Protein AF-A0A941NSN2-F1 (afdb_monomer_lite)

Secondary structure (DSSP, 8-state):
----TTEEEEE-SSEEEEEEEEEE-GGGHHHHHHHHTT--TTSEEEEEEEEEEEE-HHHHHHHHHHHTT-SSPPEEEES-HHHHHHHHHTTGGGTSEEES--GGG---GGG-EE-----HHHHHHHHHHHHHHHHHHHHHH-TT-HHHHHHHHHHH--

Structure (mmCIF, N/CA/C/O backbone):
data_AF-A0A941NSN2-F1
#
_entry.id   AF-A0A941NSN2-F1
#
loop_
_atom_site.group_PDB
_atom_site.id
_atom_site.type_symbol
_atom_site.label_atom_id
_atom_site.label_alt_id
_atom_site.label_comp_id
_atom_site.label_asym_id
_atom_site.label_entity_id
_atom_site.label_seq_id
_atom_site.pdbx_PDB_ins_code
_atom_site.Cartn_x
_atom_site.Cartn_y
_atom_site.Cartn_z
_atom_site.occupancy
_atom_site.B_iso_or_equiv
_atom_site.auth_seq_id
_atom_site.auth_comp_id
_atom_site.auth_asym_id
_atom_site.auth_atom_id
_atom_site.pdbx_PDB_model_num
ATOM 1 N N . MET A 1 1 ? 20.918 6.738 7.666 1.00 50.38 1 MET A N 1
ATOM 2 C CA . MET A 1 1 ? 20.048 7.009 6.500 1.00 50.38 1 MET A CA 1
ATOM 3 C C . MET A 1 1 ? 18.593 7.013 6.961 1.00 50.38 1 MET A C 1
ATOM 5 O O . MET A 1 1 ? 18.265 6.261 7.869 1.00 50.38 1 MET A O 1
ATOM 9 N N . GLN A 1 2 ? 17.756 7.915 6.445 1.00 51.50 2 GLN A N 1
ATOM 10 C CA . GLN A 1 2 ? 16.453 8.241 7.040 1.00 51.50 2 GLN A CA 1
ATOM 11 C C . GLN A 1 2 ? 15.398 7.192 6.663 1.00 51.50 2 GLN A C 1
ATOM 13 O O . GLN A 1 2 ? 15.202 6.904 5.484 1.00 51.50 2 GLN A O 1
ATOM 18 N N . ALA A 1 3 ? 14.732 6.609 7.660 1.00 64.44 3 ALA A N 1
ATOM 19 C CA . ALA A 1 3 ? 13.633 5.680 7.435 1.00 64.44 3 ALA A CA 1
ATOM 20 C C . ALA A 1 3 ? 12.561 6.319 6.529 1.00 64.44 3 ALA A C 1
ATOM 22 O O . ALA A 1 3 ? 12.314 7.524 6.625 1.00 64.44 3 ALA A O 1
ATOM 23 N N . CYS A 1 4 ? 11.921 5.533 5.653 1.00 80.50 4 CYS A N 1
ATOM 24 C CA . CYS A 1 4 ? 10.856 6.043 4.786 1.00 80.50 4 CYS A CA 1
ATOM 25 C C . CYS A 1 4 ? 9.656 6.472 5.647 1.00 80.50 4 CYS A C 1
ATOM 27 O O . CYS A 1 4 ? 8.825 5.651 6.032 1.00 80.50 4 CYS A O 1
ATOM 29 N N . GLN A 1 5 ? 9.580 7.765 5.976 1.00 85.56 5 GLN A N 1
ATOM 30 C CA . GLN A 1 5 ? 8.511 8.351 6.798 1.00 85.56 5 GLN A CA 1
ATOM 31 C C . GLN A 1 5 ? 7.145 8.283 6.102 1.00 85.56 5 GLN A C 1
ATOM 33 O O . GLN A 1 5 ? 6.100 8.410 6.738 1.00 85.56 5 GLN A O 1
ATOM 38 N N . GLN A 1 6 ? 7.159 8.055 4.788 1.00 92.88 6 GLN A N 1
ATOM 39 C CA . GLN A 1 6 ? 5.983 7.917 3.948 1.00 92.88 6 GLN A CA 1
ATOM 40 C C . GLN A 1 6 ? 5.235 6.595 4.150 1.00 92.88 6 GLN A C 1
ATOM 42 O O . GLN A 1 6 ? 4.098 6.501 3.698 1.00 92.88 6 GLN A O 1
ATOM 47 N N . VAL A 1 7 ? 5.847 5.589 4.789 1.00 95.38 7 VAL A N 1
ATOM 48 C CA . VAL A 1 7 ? 5.237 4.274 5.027 1.00 95.38 7 VAL A CA 1
ATOM 49 C C . VAL A 1 7 ? 5.157 4.017 6.522 1.00 95.38 7 VAL A C 1
ATOM 51 O O . VAL A 1 7 ? 6.164 3.778 7.191 1.00 95.38 7 VAL A O 1
ATOM 54 N N . ARG A 1 8 ? 3.935 4.033 7.047 1.00 96.75 8 ARG A N 1
ATOM 55 C CA . ARG A 1 8 ? 3.652 3.744 8.454 1.00 96.75 8 ARG A CA 1
ATOM 56 C C . ARG A 1 8 ? 2.451 2.824 8.558 1.00 96.75 8 ARG A C 1
ATOM 58 O O . ARG A 1 8 ? 1.623 2.782 7.651 1.00 96.75 8 ARG A O 1
ATOM 65 N N . TYR A 1 9 ? 2.340 2.080 9.649 1.00 97.44 9 TYR A N 1
ATOM 66 C CA . TYR A 1 9 ? 1.205 1.185 9.845 1.00 97.44 9 TYR A CA 1
ATOM 67 C C . TYR A 1 9 ? 0.663 1.236 11.267 1.00 97.44 9 TYR A C 1
ATOM 69 O O . TYR A 1 9 ? 1.406 1.391 12.232 1.00 97.44 9 TYR A O 1
ATOM 77 N N . TYR A 1 10 ? -0.643 1.062 11.390 1.00 97.75 10 TYR A N 1
ATOM 78 C CA . TYR A 1 10 ? -1.319 0.758 12.641 1.00 97.75 10 TYR A CA 1
ATOM 79 C C . TYR A 1 10 ? -1.881 -0.658 12.552 1.00 97.75 10 TYR A C 1
ATOM 81 O O . TYR A 1 10 ? -2.305 -1.106 11.485 1.00 97.75 10 TYR A O 1
ATOM 89 N N . LYS A 1 11 ? -1.872 -1.381 13.670 1.00 96.31 11 LYS A N 1
ATOM 90 C CA . LYS A 1 11 ? -2.442 -2.722 13.730 1.00 96.31 11 LYS A CA 1
ATOM 91 C C . LYS A 1 11 ? -2.979 -3.031 15.116 1.00 96.31 11 LYS A C 1
ATOM 93 O O . LYS A 1 11 ? -2.267 -2.855 16.104 1.00 96.31 11 LYS A O 1
ATOM 98 N N . ASP A 1 12 ? -4.155 -3.639 15.134 1.00 93.94 12 ASP A N 1
ATOM 99 C CA . ASP A 1 12 ? -4.695 -4.374 16.269 1.00 93.94 12 ASP A CA 1
ATOM 100 C C . ASP A 1 12 ? -5.171 -5.786 15.839 1.00 93.94 12 ASP A C 1
ATOM 102 O O . ASP A 1 12 ? -4.778 -6.325 14.793 1.00 93.94 12 ASP A O 1
ATOM 106 N N . ASN A 1 13 ? -5.981 -6.435 16.678 1.00 89.81 13 ASN A N 1
ATOM 107 C CA . ASN A 1 13 ? -6.486 -7.788 16.433 1.00 89.81 13 ASN A CA 1
ATOM 108 C C . ASN A 1 13 ? -7.483 -7.889 15.264 1.00 89.81 13 ASN A C 1
ATOM 110 O O . ASN A 1 13 ? -7.616 -8.967 14.682 1.00 89.81 13 ASN A O 1
ATOM 114 N N . ALA A 1 14 ? -8.178 -6.804 14.924 1.00 93.38 14 ALA A N 1
ATOM 115 C CA . ALA A 1 14 ? -9.249 -6.762 13.932 1.00 93.38 14 ALA A CA 1
ATOM 116 C C . ALA A 1 14 ? -8.896 -5.904 12.710 1.00 93.38 14 ALA A C 1
ATOM 118 O O . ALA A 1 14 ? -9.379 -6.187 11.619 1.00 93.38 14 ALA A O 1
ATOM 119 N N . LEU A 1 15 ? -8.002 -4.930 12.849 1.00 95.88 15 LEU A N 1
ATOM 120 C CA . LEU A 1 15 ? -7.731 -3.908 11.850 1.00 95.88 15 LEU A CA 1
ATOM 121 C C . LEU A 1 15 ? -6.233 -3.771 11.571 1.00 95.88 15 LEU A C 1
ATOM 123 O O . LEU A 1 15 ? -5.396 -3.773 12.474 1.00 95.88 15 LEU A O 1
ATOM 127 N N . PHE A 1 16 ? -5.903 -3.623 10.294 1.00 97.38 16 PHE A N 1
ATOM 128 C CA . PHE A 1 16 ? -4.593 -3.202 9.827 1.00 97.38 16 PHE A CA 1
ATOM 129 C C . PHE A 1 16 ? -4.759 -1.982 8.925 1.00 97.38 16 PHE A C 1
ATOM 131 O O . PHE A 1 16 ? -5.472 -2.046 7.924 1.00 97.38 16 PHE A O 1
ATOM 138 N N . ILE A 1 17 ? -4.078 -0.889 9.259 1.00 98.00 17 ILE A N 1
ATOM 139 C CA . ILE A 1 17 ? -4.068 0.336 8.462 1.00 98.00 17 ILE A CA 1
ATOM 140 C C . ILE A 1 17 ? -2.651 0.564 7.967 1.00 98.00 17 ILE A C 1
ATOM 142 O O . ILE A 1 17 ? -1.737 0.732 8.772 1.00 98.00 17 ILE A O 1
ATOM 146 N N . LEU A 1 18 ? -2.468 0.614 6.653 1.00 97.75 18 LEU A N 1
ATOM 147 C CA . LEU A 1 18 ? -1.234 1.075 6.038 1.00 97.75 18 LEU A CA 1
ATOM 148 C C . LEU A 1 18 ? -1.406 2.522 5.591 1.00 97.75 18 LEU A C 1
ATOM 150 O O . LEU A 1 18 ? -2.152 2.795 4.653 1.00 97.75 18 LEU A O 1
ATOM 154 N N . LYS A 1 19 ? -0.695 3.437 6.244 1.00 97.62 19 LYS A N 1
ATOM 155 C CA . LYS A 1 19 ? -0.689 4.858 5.912 1.00 97.62 19 LYS A CA 1
ATOM 156 C C . LYS A 1 19 ? 0.437 5.158 4.933 1.00 97.62 19 LYS A C 1
ATOM 158 O O . LYS A 1 19 ? 1.613 4.958 5.251 1.00 97.62 19 LYS A O 1
ATOM 163 N N . LEU A 1 20 ? 0.055 5.639 3.754 1.00 96.94 20 LEU A N 1
ATOM 164 C CA . LEU A 1 20 ? 0.945 6.097 2.696 1.00 96.94 20 LEU A CA 1
ATOM 165 C C . LEU A 1 20 ? 0.789 7.610 2.537 1.00 96.94 20 LEU A C 1
ATOM 167 O O . LEU A 1 20 ? -0.295 8.103 2.230 1.00 96.94 20 LEU A O 1
ATOM 171 N N . SER A 1 21 ? 1.867 8.361 2.752 1.00 95.69 21 SER A N 1
ATOM 172 C CA . SER A 1 21 ? 1.824 9.830 2.741 1.00 95.69 21 SER A CA 1
ATOM 173 C C . SER A 1 21 ? 2.898 10.446 1.853 1.00 95.69 21 SER A C 1
ATOM 175 O O . SER A 1 21 ? 4.032 9.982 1.826 1.00 95.69 21 SER A O 1
ATOM 177 N N . GLY A 1 22 ? 2.570 11.540 1.167 1.00 95.06 22 GLY A N 1
ATOM 178 C CA . GLY A 1 22 ? 3.465 12.204 0.224 1.00 95.06 22 GLY A CA 1
ATOM 179 C C . GLY A 1 22 ? 3.705 11.373 -1.038 1.00 95.06 22 GLY A C 1
ATOM 180 O O . GLY A 1 22 ? 2.830 10.637 -1.492 1.00 95.06 22 GLY A O 1
ATOM 181 N N . SER A 1 23 ? 4.889 11.517 -1.631 1.00 93.81 23 SER A N 1
ATOM 182 C CA . SER A 1 23 ? 5.283 10.755 -2.819 1.00 93.81 23 SER A CA 1
ATOM 183 C C . SER A 1 23 ? 5.997 9.470 -2.404 1.00 93.81 23 SER A C 1
ATOM 185 O O . SER A 1 23 ? 7.147 9.519 -1.965 1.00 93.81 23 SER A O 1
ATOM 187 N N . VAL A 1 24 ? 5.334 8.325 -2.560 1.00 94.06 24 VAL A N 1
ATOM 188 C CA . VAL A 1 24 ? 5.887 7.004 -2.238 1.00 94.06 24 VAL A CA 1
ATOM 189 C C . VAL A 1 24 ? 6.481 6.399 -3.503 1.00 94.06 24 VAL A C 1
ATOM 191 O O . VAL A 1 24 ? 5.785 6.154 -4.487 1.00 94.06 24 VAL A O 1
ATOM 194 N N . ARG A 1 25 ? 7.795 6.190 -3.485 1.00 92.75 25 ARG A N 1
ATOM 195 C CA . ARG A 1 25 ? 8.566 5.673 -4.620 1.00 92.75 25 ARG A CA 1
ATOM 196 C C . ARG A 1 25 ? 9.217 4.343 -4.265 1.00 92.75 25 ARG A C 1
ATOM 198 O O . ARG A 1 25 ? 9.219 3.945 -3.102 1.00 92.75 25 ARG A O 1
ATOM 205 N N . PHE A 1 26 ? 9.842 3.700 -5.242 1.00 88.56 26 PHE A N 1
ATOM 206 C CA . PHE A 1 26 ? 10.469 2.392 -5.116 1.00 88.56 26 PHE A CA 1
ATOM 207 C C . PHE A 1 26 ? 11.492 2.331 -3.971 1.00 88.56 26 PHE A C 1
ATOM 209 O O . PHE A 1 26 ? 11.651 1.281 -3.357 1.00 88.56 26 PHE A O 1
ATOM 216 N N . THR A 1 27 ? 12.121 3.450 -3.605 1.00 88.94 27 THR A N 1
ATOM 217 C CA . THR A 1 27 ? 13.015 3.565 -2.439 1.00 88.94 27 THR A CA 1
ATOM 218 C C . THR A 1 27 ? 12.347 3.176 -1.113 1.00 88.94 27 THR A C 1
ATOM 220 O O . THR A 1 27 ? 13.026 2.756 -0.181 1.00 88.94 27 THR A O 1
ATOM 223 N N . CYS A 1 28 ? 11.017 3.247 -1.032 1.00 91.25 28 CYS A N 1
ATOM 224 C CA . CYS A 1 28 ? 10.217 2.841 0.120 1.00 91.25 28 CYS A CA 1
ATOM 225 C C . CYS A 1 28 ? 9.719 1.387 0.058 1.00 91.25 28 CYS A C 1
ATOM 227 O O . CYS A 1 28 ? 9.077 0.924 1.000 1.00 91.25 28 CYS A O 1
ATOM 229 N N . THR A 1 29 ? 10.004 0.643 -1.016 1.00 91.25 29 THR A N 1
ATOM 230 C CA . THR A 1 29 ? 9.428 -0.697 -1.245 1.00 91.25 29 THR A CA 1
ATOM 231 C C . THR A 1 29 ? 9.801 -1.691 -0.155 1.00 91.25 29 THR A C 1
ATOM 233 O O . THR A 1 29 ? 8.959 -2.477 0.266 1.00 91.25 29 THR A O 1
ATOM 236 N N . HIS A 1 30 ? 11.037 -1.657 0.352 1.00 91.19 30 HIS A N 1
ATOM 237 C CA . HIS A 1 30 ? 11.424 -2.574 1.423 1.00 91.19 30 HIS A CA 1
ATOM 238 C C . HIS A 1 30 ? 10.646 -2.288 2.718 1.00 91.19 30 HIS A C 1
ATOM 240 O O . HIS A 1 30 ? 10.112 -3.211 3.330 1.00 91.19 30 HIS A O 1
ATOM 246 N N . TYR A 1 31 ? 10.492 -1.013 3.088 1.00 92.25 31 TYR A N 1
ATOM 247 C CA . TYR A 1 31 ? 9.676 -0.599 4.235 1.00 92.25 31 TYR A CA 1
ATOM 248 C C . TYR A 1 31 ? 8.212 -1.026 4.066 1.00 92.25 31 TYR A C 1
ATOM 250 O O . TYR A 1 31 ? 7.612 -1.559 4.998 1.00 92.25 31 TYR A O 1
ATOM 258 N N . LEU A 1 32 ? 7.661 -0.860 2.860 1.00 94.50 32 LEU A N 1
ATOM 259 C CA . LEU A 1 32 ? 6.323 -1.326 2.502 1.00 94.50 32 LEU A CA 1
ATOM 260 C C . LEU A 1 32 ? 6.177 -2.838 2.687 1.00 94.50 32 LEU A C 1
ATOM 262 O O . LEU A 1 32 ? 5.260 -3.285 3.364 1.00 94.50 32 LEU A O 1
ATOM 266 N N . GLU A 1 33 ? 7.082 -3.631 2.123 1.00 93.12 33 GLU A N 1
ATOM 267 C CA . GLU A 1 33 ? 7.031 -5.094 2.209 1.00 93.12 33 GLU A CA 1
ATOM 268 C C . GLU A 1 33 ? 7.154 -5.583 3.659 1.00 93.12 33 GLU A C 1
ATOM 270 O O . GLU A 1 33 ? 6.444 -6.500 4.068 1.00 93.12 33 GLU A O 1
ATOM 275 N N . LEU A 1 34 ? 7.999 -4.947 4.475 1.00 92.25 34 LEU A N 1
ATOM 276 C CA . LEU A 1 34 ? 8.114 -5.262 5.901 1.00 92.25 34 LEU A CA 1
ATOM 277 C C . LEU A 1 34 ? 6.855 -4.884 6.696 1.00 92.25 34 LEU A C 1
ATOM 279 O O . LEU A 1 34 ? 6.455 -5.644 7.581 1.00 92.25 34 LEU A O 1
ATOM 283 N N . ALA A 1 35 ? 6.204 -3.767 6.363 1.00 94.50 35 ALA A N 1
ATOM 284 C CA . ALA A 1 35 ? 4.920 -3.391 6.948 1.00 94.50 35 ALA A CA 1
ATOM 285 C C . ALA A 1 35 ? 3.805 -4.368 6.533 1.00 94.50 35 ALA A C 1
ATOM 287 O O . ALA A 1 35 ? 3.034 -4.821 7.375 1.00 94.50 35 ALA A O 1
ATOM 288 N N . LEU A 1 36 ? 3.755 -4.772 5.260 1.00 93.44 36 LEU A N 1
ATOM 289 C CA . LEU A 1 36 ? 2.766 -5.724 4.741 1.00 93.44 36 LEU A CA 1
ATOM 290 C C . LEU A 1 36 ? 2.914 -7.129 5.344 1.00 93.44 36 LEU A C 1
ATOM 292 O O . LEU A 1 36 ? 1.912 -7.813 5.545 1.00 93.44 36 LEU A O 1
ATOM 296 N N . LYS A 1 37 ? 4.128 -7.545 5.731 1.00 92.38 37 LYS A N 1
ATOM 297 C CA . LYS A 1 37 ? 4.346 -8.787 6.500 1.00 92.38 37 LYS A CA 1
ATOM 298 C C . LYS A 1 37 ? 3.677 -8.776 7.878 1.00 92.38 37 LYS A C 1
ATOM 300 O O . LYS A 1 37 ? 3.479 -9.842 8.455 1.00 92.38 37 LYS A O 1
ATOM 305 N N . GLN A 1 38 ? 3.312 -7.606 8.406 1.00 92.69 38 GLN A N 1
ATOM 306 C CA . GLN A 1 38 ? 2.602 -7.504 9.683 1.00 92.69 38 GLN A CA 1
ATOM 307 C C . GLN A 1 38 ? 1.109 -7.823 9.557 1.00 92.69 38 GLN A C 1
ATOM 309 O O . GLN A 1 38 ? 0.446 -8.010 10.578 1.00 92.69 38 GLN A O 1
ATOM 314 N N . VAL A 1 39 ? 0.554 -7.906 8.347 1.00 91.06 39 VAL A N 1
ATOM 315 C CA . VAL A 1 39 ? -0.874 -8.168 8.124 1.00 91.06 39 VAL A CA 1
ATOM 316 C C . VAL A 1 39 ? -1.250 -9.575 8.591 1.00 91.06 39 VAL A C 1
ATOM 318 O O . VAL A 1 39 ? -0.604 -10.559 8.234 1.00 91.06 39 VAL A O 1
ATOM 321 N N . ASN A 1 40 ? -2.331 -9.700 9.368 1.00 87.44 40 ASN A N 1
ATOM 322 C CA . ASN A 1 40 ? -2.938 -10.994 9.679 1.00 87.44 40 ASN A CA 1
ATOM 323 C C . ASN A 1 40 ? -4.117 -11.264 8.730 1.00 87.44 40 ASN A C 1
ATOM 325 O O . ASN A 1 40 ? -4.890 -10.365 8.418 1.00 87.44 40 ASN A O 1
ATOM 329 N N . LYS A 1 41 ? -4.319 -12.528 8.337 1.00 80.56 41 LYS A N 1
ATOM 330 C CA . LYS A 1 41 ? -5.427 -12.977 7.471 1.00 80.56 41 LYS A CA 1
ATOM 331 C C . LYS A 1 41 ? -6.822 -12.629 8.005 1.00 80.56 41 LYS A C 1
ATOM 333 O O . LYS A 1 41 ? -7.777 -12.640 7.234 1.00 80.56 41 LYS A O 1
ATOM 338 N N . LYS A 1 42 ? -6.954 -12.404 9.316 1.00 85.75 42 LYS A N 1
ATOM 339 C CA . LYS A 1 42 ? -8.220 -12.030 9.962 1.00 85.75 42 LYS A CA 1
ATOM 340 C C . LYS A 1 42 ? -8.475 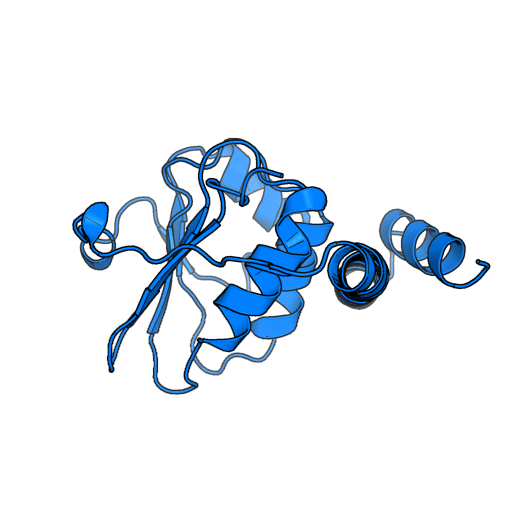-10.521 9.980 1.00 85.75 42 LYS A C 1
ATOM 342 O O . LYS A 1 42 ? -9.615 -10.138 10.226 1.00 85.75 42 LYS A O 1
ATOM 347 N N . ASN A 1 43 ? -7.450 -9.697 9.747 1.00 90.00 43 ASN A N 1
ATOM 348 C CA . ASN A 1 43 ? -7.599 -8.250 9.792 1.00 90.00 43 ASN A CA 1
ATOM 349 C C . ASN A 1 43 ? -8.437 -7.755 8.608 1.00 90.00 43 ASN A C 1
ATOM 351 O O . ASN A 1 43 ? -8.251 -8.202 7.474 1.00 90.00 43 ASN A O 1
ATOM 355 N N . ASP A 1 44 ? -9.299 -6.779 8.866 1.00 94.50 44 ASP A N 1
ATOM 356 C CA . ASP A 1 44 ? -9.721 -5.847 7.832 1.00 94.50 44 ASP A CA 1
ATOM 357 C C . ASP A 1 44 ? -8.523 -4.956 7.481 1.00 94.50 44 ASP A C 1
ATOM 359 O O . ASP A 1 44 ? -7.769 -4.533 8.360 1.00 94.50 44 ASP A O 1
ATOM 363 N N . ILE A 1 45 ? -8.307 -4.723 6.189 1.00 96.44 45 ILE A N 1
ATOM 364 C CA . ILE A 1 45 ? -7.125 -4.020 5.685 1.00 96.44 45 ILE A CA 1
ATOM 365 C C . ILE A 1 45 ? -7.574 -2.705 5.066 1.00 96.44 45 ILE A C 1
ATOM 367 O O . ILE A 1 45 ? -8.401 -2.702 4.150 1.00 96.44 45 ILE A O 1
ATOM 371 N N . ILE A 1 46 ? -6.998 -1.607 5.547 1.00 97.62 46 ILE A N 1
ATOM 372 C CA . ILE A 1 46 ? -7.233 -0.262 5.034 1.00 97.62 46 ILE A CA 1
ATOM 373 C C . ILE A 1 46 ? -5.906 0.341 4.579 1.00 97.62 46 ILE A C 1
ATOM 375 O O . ILE A 1 46 ? -4.924 0.354 5.313 1.00 97.62 46 ILE A O 1
ATOM 379 N N . PHE A 1 47 ? -5.880 0.862 3.364 1.00 97.31 47 PHE A N 1
ATOM 380 C CA . PHE A 1 47 ? -4.827 1.721 2.858 1.00 97.31 47 PHE A CA 1
ATOM 381 C C . PHE A 1 47 ? -5.268 3.169 3.038 1.00 97.31 47 PHE A C 1
ATOM 383 O O . PHE A 1 47 ? -6.103 3.659 2.279 1.00 97.31 47 PHE A O 1
ATOM 390 N N . ASP A 1 48 ? -4.724 3.849 4.043 1.00 97.81 48 ASP A N 1
ATOM 391 C CA . ASP A 1 48 ? -4.912 5.288 4.210 1.00 97.81 48 ASP A CA 1
ATOM 392 C C . ASP A 1 48 ? -3.955 6.020 3.264 1.00 97.81 48 ASP A C 1
ATOM 394 O O . ASP A 1 48 ? -2.750 6.120 3.504 1.00 97.81 48 ASP A O 1
ATOM 398 N N . MET A 1 49 ? -4.511 6.507 2.160 1.00 97.12 49 MET A N 1
ATOM 399 C CA . MET A 1 49 ? -3.835 7.288 1.127 1.00 97.12 49 MET A CA 1
ATOM 400 C C . MET A 1 49 ? -4.349 8.730 1.096 1.00 97.12 49 MET A C 1
ATOM 402 O O . MET A 1 49 ? -4.130 9.452 0.126 1.00 97.12 49 MET A O 1
ATOM 406 N N . THR A 1 50 ? -5.018 9.187 2.159 1.00 97.00 50 THR A N 1
ATOM 407 C CA . THR A 1 50 ? -5.608 10.535 2.226 1.00 97.00 50 THR A CA 1
ATOM 408 C C . THR A 1 50 ? -4.572 11.654 2.129 1.00 97.00 50 THR A C 1
ATOM 410 O O . THR A 1 50 ? -4.914 12.783 1.787 1.00 97.00 50 THR A O 1
ATOM 413 N N . SER A 1 51 ? -3.309 11.344 2.432 1.00 95.81 51 SER A N 1
ATOM 414 C CA . SER A 1 51 ? -2.169 12.259 2.334 1.00 95.81 51 SER A CA 1
ATOM 415 C C . SER A 1 51 ? -1.164 11.846 1.251 1.00 95.81 51 SER A C 1
ATOM 417 O O . SER A 1 51 ? -0.076 12.424 1.189 1.00 95.81 51 SER A O 1
ATOM 419 N N . ALA A 1 52 ? -1.467 10.831 0.435 1.00 95.94 52 ALA A N 1
ATOM 420 C CA . ALA A 1 52 ? -0.610 10.407 -0.667 1.00 95.94 52 ALA A CA 1
ATOM 421 C C . ALA A 1 52 ? -0.712 11.402 -1.832 1.00 95.94 52 ALA A C 1
ATOM 423 O O . ALA A 1 52 ? -1.788 11.896 -2.143 1.00 95.94 52 ALA A O 1
ATOM 424 N N . LYS A 1 53 ? 0.422 11.681 -2.478 1.00 92.88 53 LYS A N 1
ATOM 425 C CA . LYS A 1 53 ? 0.520 12.553 -3.662 1.00 92.88 53 LYS A CA 1
ATOM 426 C C . LYS A 1 53 ? 0.905 11.790 -4.923 1.00 92.88 53 LYS A C 1
ATOM 428 O O . LYS A 1 53 ? 0.637 12.232 -6.030 1.00 92.88 53 LYS A O 1
ATOM 433 N N . TYR A 1 54 ? 1.624 10.684 -4.761 1.00 92.06 54 TYR A N 1
ATOM 434 C CA . TYR A 1 54 ? 2.108 9.878 -5.872 1.00 92.06 54 TYR A CA 1
ATOM 435 C C . TYR A 1 54 ? 2.493 8.488 -5.380 1.00 92.06 54 TYR A C 1
ATOM 437 O O . TYR A 1 54 ? 3.159 8.378 -4.350 1.00 92.06 54 TYR A O 1
ATOM 445 N N . LEU A 1 55 ? 2.135 7.459 -6.146 1.00 92.81 55 LEU A N 1
ATOM 446 C CA . LEU A 1 55 ? 2.605 6.088 -5.974 1.00 92.81 55 LEU A CA 1
ATOM 447 C C . LEU A 1 55 ? 3.182 5.615 -7.306 1.00 92.81 55 LEU A C 1
ATOM 449 O O . LEU A 1 55 ? 2.561 5.813 -8.349 1.00 92.81 55 LEU A O 1
ATOM 453 N N . ASP A 1 56 ? 4.351 4.981 -7.289 1.00 90.56 56 ASP A N 1
ATOM 454 C CA . ASP A 1 56 ? 4.863 4.336 -8.498 1.00 90.56 56 ASP A CA 1
ATOM 455 C C . ASP A 1 56 ? 4.346 2.900 -8.676 1.00 90.56 56 ASP A C 1
ATOM 457 O O . ASP A 1 56 ? 3.696 2.303 -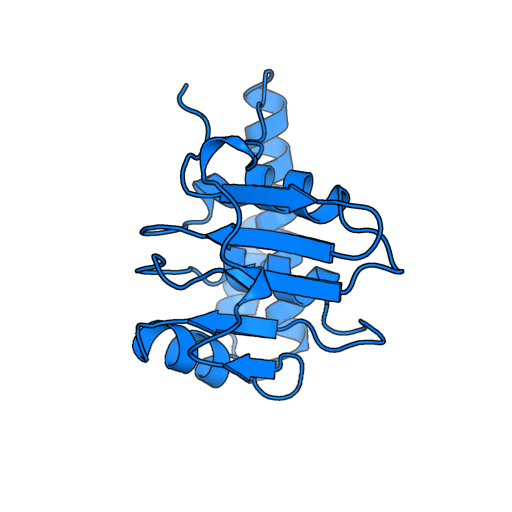7.811 1.00 90.56 56 ASP A O 1
ATOM 461 N N . SER A 1 57 ? 4.646 2.337 -9.845 1.00 87.69 57 SER A N 1
ATOM 462 C CA . SER A 1 57 ? 4.274 0.976 -10.225 1.00 87.69 57 SER A CA 1
ATOM 463 C C . SER A 1 57 ? 4.873 -0.089 -9.310 1.00 87.69 57 SER A C 1
ATOM 465 O O . SER A 1 57 ? 4.254 -1.133 -9.118 1.00 87.69 57 SER A O 1
ATOM 467 N N . THR A 1 58 ? 6.030 0.157 -8.691 1.00 90.75 58 THR A N 1
ATOM 468 C CA . THR A 1 58 ? 6.609 -0.796 -7.740 1.00 90.75 58 THR A CA 1
ATOM 469 C C . THR A 1 58 ? 5.783 -0.854 -6.457 1.00 90.75 58 THR A C 1
ATOM 471 O O . THR A 1 58 ? 5.474 -1.948 -5.976 1.00 90.75 58 THR A O 1
ATOM 474 N N . ILE A 1 59 ? 5.368 0.298 -5.922 1.00 93.31 59 ILE A N 1
ATOM 475 C CA . ILE A 1 59 ? 4.505 0.368 -4.737 1.00 93.31 59 ILE A CA 1
ATOM 476 C C . ILE A 1 59 ? 3.157 -0.304 -5.014 1.00 93.31 59 ILE A C 1
ATOM 478 O O . ILE A 1 59 ? 2.742 -1.193 -4.266 1.00 93.31 59 ILE A O 1
ATOM 482 N N . MET A 1 60 ? 2.514 0.041 -6.131 1.00 91.50 60 MET A N 1
ATOM 483 C CA . MET A 1 60 ? 1.229 -0.550 -6.520 1.00 91.50 60 MET A CA 1
ATOM 484 C C . MET A 1 60 ? 1.344 -2.056 -6.791 1.00 91.50 60 MET A C 1
ATOM 486 O O . MET A 1 60 ? 0.529 -2.834 -6.299 1.00 91.50 60 MET A O 1
ATOM 490 N N . GLY A 1 61 ? 2.389 -2.501 -7.494 1.00 89.44 61 GLY A N 1
ATOM 491 C CA . GLY A 1 61 ? 2.639 -3.921 -7.743 1.00 89.44 61 GLY A CA 1
ATOM 492 C C . GLY A 1 61 ? 2.897 -4.718 -6.461 1.00 89.44 61 GLY A C 1
ATOM 493 O O . GLY A 1 61 ? 2.437 -5.854 -6.341 1.00 89.44 61 GLY A O 1
ATOM 494 N N . SER A 1 62 ? 3.568 -4.117 -5.474 1.00 91.75 62 SER A N 1
ATOM 495 C CA . SER A 1 62 ? 3.785 -4.731 -4.157 1.00 91.75 62 SER A CA 1
ATOM 496 C C . SER A 1 62 ? 2.469 -4.893 -3.395 1.00 91.75 62 SER A C 1
ATOM 498 O O . SER A 1 62 ? 2.208 -5.962 -2.843 1.00 91.75 62 SER A O 1
ATOM 500 N N . ILE A 1 63 ? 1.599 -3.878 -3.421 1.00 92.25 63 ILE A N 1
ATOM 501 C CA . ILE A 1 63 ? 0.247 -3.951 -2.850 1.00 92.25 63 ILE A CA 1
ATOM 502 C C . ILE A 1 63 ? -0.566 -5.054 -3.548 1.00 92.25 63 ILE A C 1
ATOM 504 O O . ILE A 1 63 ? -1.083 -5.949 -2.881 1.00 92.25 63 ILE A O 1
ATOM 508 N N . ALA A 1 64 ? -0.608 -5.073 -4.883 1.00 87.69 64 ALA A N 1
ATOM 509 C CA . ALA A 1 64 ? -1.301 -6.119 -5.636 1.00 87.69 64 ALA A CA 1
ATOM 510 C C . ALA A 1 64 ? -0.823 -7.525 -5.259 1.00 87.69 64 ALA A C 1
ATOM 512 O O . ALA A 1 64 ? -1.640 -8.389 -4.941 1.00 87.69 64 ALA A O 1
ATOM 513 N N . LYS A 1 65 ? 0.495 -7.753 -5.210 1.00 89.12 65 LYS A N 1
ATOM 514 C CA . LYS A 1 65 ? 1.072 -9.064 -4.873 1.00 89.12 65 LYS A CA 1
ATOM 515 C C . LYS A 1 65 ? 0.480 -9.658 -3.590 1.00 89.12 65 LYS A C 1
ATOM 517 O O . LYS A 1 65 ? 0.293 -10.869 -3.513 1.00 89.12 65 LYS A O 1
ATOM 522 N N . HIS A 1 66 ? 0.187 -8.819 -2.598 1.00 89.69 66 HIS A N 1
ATOM 523 C CA . HIS A 1 66 ? -0.346 -9.260 -1.311 1.00 89.69 66 HIS A CA 1
ATOM 524 C C . HIS A 1 66 ? -1.865 -9.464 -1.311 1.00 89.69 66 HIS A C 1
ATOM 526 O O . HIS A 1 66 ? -2.349 -10.314 -0.564 1.00 89.69 66 HIS A O 1
ATOM 532 N N . PHE A 1 67 ? -2.619 -8.721 -2.129 1.00 86.81 67 PHE A N 1
ATOM 533 C CA . PHE A 1 67 ? -4.076 -8.627 -1.964 1.00 86.81 67 PHE A CA 1
ATOM 534 C C . PHE A 1 67 ? -4.925 -9.027 -3.167 1.00 86.81 67 PHE A C 1
ATOM 536 O O . PHE A 1 67 ? -6.138 -9.131 -3.020 1.00 86.81 67 PHE A O 1
ATOM 543 N N . LEU A 1 68 ? -4.329 -9.368 -4.313 1.00 82.75 68 LEU A N 1
ATOM 544 C CA . LEU A 1 68 ? -5.080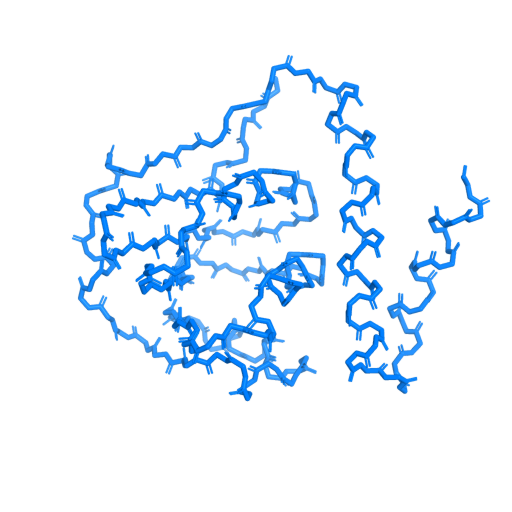 -9.890 -5.467 1.00 82.75 68 LEU A CA 1
ATOM 545 C C . LEU A 1 68 ? -5.909 -11.143 -5.144 1.00 82.75 68 LEU A C 1
ATOM 547 O O . LEU A 1 68 ? -6.933 -11.384 -5.771 1.00 82.75 68 LEU A O 1
ATOM 551 N N . GLN A 1 69 ? -5.461 -11.946 -4.175 1.00 80.31 69 GLN A N 1
ATOM 552 C CA . GLN A 1 69 ? -6.124 -13.183 -3.744 1.00 80.31 69 GLN A CA 1
ATOM 553 C C . GLN A 1 69 ? -6.722 -13.061 -2.332 1.00 80.31 69 GLN A C 1
ATOM 555 O O . GLN A 1 69 ? -7.017 -14.068 -1.682 1.00 80.31 69 GLN A O 1
ATOM 560 N N . ALA A 1 70 ? -6.862 -11.837 -1.809 1.00 82.94 70 ALA A N 1
ATOM 561 C CA . ALA A 1 70 ? -7.438 -11.629 -0.489 1.00 82.94 70 ALA A CA 1
ATOM 562 C C . ALA A 1 70 ? -8.928 -12.005 -0.492 1.00 82.94 70 ALA A C 1
ATOM 564 O O . ALA A 1 70 ? -9.689 -11.581 -1.356 1.00 82.94 70 ALA A O 1
ATOM 565 N N . LYS A 1 71 ? -9.361 -12.787 0.508 1.00 82.88 71 LYS A N 1
ATOM 566 C CA . LYS A 1 71 ? -10.777 -13.184 0.648 1.00 82.88 71 LYS A CA 1
ATOM 567 C C . LYS A 1 71 ? -11.697 -11.984 0.882 1.00 82.88 71 LYS A C 1
ATOM 569 O O . LYS A 1 71 ? -12.843 -11.994 0.451 1.00 82.88 71 LYS A O 1
ATOM 574 N N . LYS A 1 72 ? -11.194 -10.980 1.600 1.00 87.81 72 LYS A N 1
ATOM 575 C CA . LYS A 1 72 ? -11.844 -9.689 1.813 1.00 87.81 72 LYS A CA 1
ATOM 576 C C . LYS A 1 72 ? -11.089 -8.645 1.001 1.00 87.81 72 LYS A C 1
ATOM 578 O O . LYS A 1 72 ? -9.867 -8.561 1.131 1.00 87.81 72 LYS A O 1
ATOM 583 N N . LYS A 1 73 ? -11.806 -7.858 0.195 1.00 90.69 73 LYS A N 1
ATOM 584 C CA . LYS A 1 73 ? -11.205 -6.745 -0.548 1.00 90.69 73 LYS A CA 1
ATOM 585 C C . LYS A 1 73 ? -10.691 -5.698 0.442 1.00 90.69 73 LYS A C 1
ATOM 587 O O . LYS A 1 73 ? -11.475 -5.257 1.28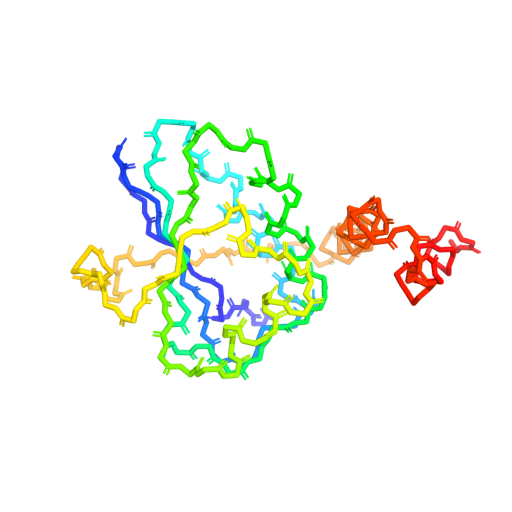7 1.00 90.69 73 LYS A O 1
ATOM 592 N N . PRO A 1 74 ? -9.415 -5.296 0.366 1.00 94.38 74 PRO A N 1
ATOM 593 C CA . PRO A 1 74 ? -8.932 -4.173 1.148 1.00 94.38 74 PRO A CA 1
ATOM 594 C C . PRO A 1 74 ? -9.620 -2.875 0.729 1.00 94.38 74 PRO A C 1
ATOM 596 O O . PRO A 1 74 ? -10.055 -2.727 -0.416 1.00 94.38 74 PRO A O 1
ATOM 599 N N . ILE A 1 75 ? -9.673 -1.923 1.652 1.00 96.50 75 ILE A N 1
ATOM 600 C CA . ILE A 1 75 ? -10.257 -0.604 1.418 1.00 96.50 75 ILE A CA 1
ATOM 601 C C . ILE A 1 75 ? -9.132 0.391 1.160 1.00 96.50 75 ILE A C 1
ATOM 603 O O . ILE A 1 75 ? -8.163 0.427 1.907 1.00 96.50 75 ILE A O 1
ATOM 607 N N . VAL A 1 76 ? -9.249 1.201 0.117 1.00 96.94 76 VAL A N 1
ATOM 608 C CA . VAL A 1 76 ? -8.386 2.351 -0.146 1.00 96.94 76 VAL A CA 1
ATOM 609 C C . VAL A 1 76 ? -9.166 3.603 0.220 1.00 96.94 76 VAL A C 1
ATOM 611 O O . VAL A 1 76 ? -10.209 3.885 -0.375 1.00 96.94 76 VAL A O 1
ATOM 614 N N . VAL A 1 77 ? -8.655 4.346 1.200 1.00 98.19 77 VAL A N 1
ATOM 615 C CA . VAL A 1 77 ? -9.203 5.643 1.592 1.00 98.19 77 VAL A CA 1
ATOM 616 C C . VAL A 1 77 ? -8.339 6.730 0.991 1.00 98.19 77 VAL A C 1
ATOM 618 O O . VAL A 1 77 ? -7.137 6.780 1.240 1.00 98.19 77 VAL A O 1
ATOM 621 N N . TYR A 1 78 ? -8.932 7.586 0.173 1.00 96.69 78 TYR A N 1
ATOM 622 C CA . TYR A 1 78 ? -8.200 8.566 -0.621 1.00 96.69 78 TYR A CA 1
ATOM 623 C C . TYR A 1 78 ? -8.893 9.932 -0.561 1.00 96.69 78 TYR A C 1
ATOM 625 O O . TYR A 1 78 ? -10.068 10.027 -0.230 1.00 96.69 78 TYR A O 1
ATOM 633 N N . LYS A 1 79 ? -8.160 11.008 -0.850 1.00 94.69 79 LYS A N 1
ATOM 634 C CA . LYS A 1 79 ? -8.736 12.361 -0.996 1.00 94.69 79 LYS A CA 1
ATOM 635 C C . LYS A 1 79 ? -8.521 12.927 -2.391 1.00 94.69 79 LYS A C 1
ATOM 637 O O . LYS A 1 79 ? -9.387 13.613 -2.914 1.00 94.69 79 LYS A O 1
ATOM 642 N N . ASP A 1 80 ? -7.365 12.630 -2.969 1.00 93.44 80 ASP A N 1
ATOM 643 C CA . ASP A 1 80 ? -6.986 13.058 -4.306 1.00 93.44 80 ASP A CA 1
ATOM 644 C C . ASP A 1 80 ? -7.474 12.038 -5.348 1.00 93.44 80 ASP A C 1
ATOM 646 O O . ASP A 1 80 ? -7.104 10.862 -5.294 1.00 93.44 80 ASP A O 1
ATOM 650 N N . GLU A 1 81 ? -8.319 12.472 -6.286 1.00 93.31 81 GLU A N 1
ATOM 651 C CA . GLU A 1 81 ? -8.830 11.618 -7.367 1.00 93.31 81 GLU A CA 1
ATOM 652 C C . GLU A 1 81 ? -7.710 11.129 -8.299 1.00 93.31 81 GLU A C 1
ATOM 654 O O . GLU A 1 81 ? -7.851 10.063 -8.902 1.00 93.31 81 GLU A O 1
ATOM 659 N N . ASP A 1 82 ? -6.560 11.814 -8.352 1.00 91.75 82 ASP A N 1
ATOM 660 C CA . ASP A 1 82 ? -5.399 11.328 -9.101 1.00 91.75 82 ASP A CA 1
ATOM 661 C C . ASP A 1 82 ? -4.886 9.998 -8.536 1.00 91.75 82 ASP A C 1
ATOM 663 O O . ASP A 1 82 ? -4.492 9.114 -9.301 1.00 91.75 82 ASP A O 1
ATOM 667 N N . ILE A 1 83 ? -4.955 9.799 -7.212 1.00 91.31 83 ILE A N 1
ATOM 668 C CA . ILE A 1 83 ? -4.601 8.517 -6.585 1.00 91.31 83 ILE A CA 1
ATOM 669 C C . ILE A 1 83 ? -5.550 7.424 -7.067 1.00 91.31 83 ILE A C 1
ATOM 671 O O . ILE A 1 83 ? -5.091 6.365 -7.489 1.00 91.31 83 ILE A O 1
ATOM 675 N N . LYS A 1 84 ? -6.862 7.671 -7.075 1.00 91.31 84 LYS A N 1
ATOM 676 C CA . LYS A 1 84 ? -7.828 6.694 -7.592 1.00 91.31 84 LYS A CA 1
ATOM 677 C C . LYS A 1 84 ? -7.574 6.384 -9.067 1.00 91.31 84 LYS A C 1
ATOM 679 O O . LYS A 1 84 ? -7.519 5.215 -9.440 1.00 91.31 84 LYS A O 1
ATOM 684 N N . LEU A 1 85 ? -7.337 7.407 -9.888 1.00 90.19 85 LEU A N 1
ATOM 685 C CA . LEU A 1 85 ? -7.056 7.242 -11.311 1.00 90.19 85 LEU A CA 1
ATOM 686 C C . LEU A 1 85 ? -5.803 6.387 -11.560 1.00 90.19 85 LEU A C 1
ATOM 688 O O . LEU A 1 85 ? -5.783 5.598 -12.507 1.00 90.19 85 LEU A O 1
ATOM 692 N N . MET A 1 86 ? -4.766 6.503 -10.720 1.00 88.31 86 MET A N 1
ATOM 693 C CA . MET A 1 86 ? -3.591 5.624 -10.789 1.00 88.31 86 MET A CA 1
ATOM 694 C C . MET A 1 86 ? -3.975 4.152 -10.593 1.00 88.31 86 MET A C 1
ATOM 696 O O . MET A 1 86 ? -3.535 3.310 -11.372 1.00 88.31 86 MET A O 1
ATOM 700 N N . PHE A 1 87 ? -4.832 3.836 -9.618 1.00 86.94 87 PHE A N 1
ATOM 701 C CA . PHE A 1 87 ? -5.311 2.467 -9.394 1.00 86.94 87 PHE A CA 1
ATOM 702 C C . PHE A 1 87 ? -6.182 1.956 -10.549 1.00 86.94 87 PHE A C 1
ATOM 704 O O . PHE A 1 87 ? -6.000 0.820 -10.999 1.00 86.94 87 PHE A O 1
ATOM 711 N N . SER A 1 88 ? -7.082 2.791 -11.071 1.00 86.00 88 SER A N 1
ATOM 712 C CA . SER A 1 88 ? -7.966 2.412 -12.178 1.00 86.00 88 SER A CA 1
ATOM 713 C C . SER A 1 88 ? -7.204 2.155 -13.480 1.00 86.00 88 SER A C 1
ATOM 715 O O . SER A 1 88 ? -7.527 1.219 -14.207 1.00 86.00 88 SER A O 1
ATOM 717 N N . LYS A 1 89 ? -6.121 2.898 -13.756 1.00 84.06 89 LYS A N 1
ATOM 718 C CA . LYS A 1 89 ? -5.239 2.636 -14.914 1.00 84.06 89 LYS A CA 1
ATOM 719 C C . LYS A 1 89 ? -4.592 1.248 -14.876 1.00 84.06 89 LYS A C 1
ATOM 721 O O . LYS A 1 89 ? -4.326 0.674 -15.926 1.00 84.06 89 LYS A O 1
ATOM 726 N N . ILE A 1 90 ? -4.373 0.701 -13.681 1.00 78.38 90 ILE A N 1
ATOM 727 C CA . ILE A 1 90 ? -3.846 -0.656 -13.466 1.00 78.38 90 ILE A CA 1
ATOM 728 C C . ILE A 1 90 ? -5.004 -1.670 -13.305 1.00 78.38 90 ILE A C 1
ATOM 730 O O . ILE A 1 90 ? -4.809 -2.846 -13.028 1.00 78.38 90 ILE A O 1
ATOM 734 N N . GLY A 1 91 ? -6.265 -1.260 -13.463 1.00 79.62 91 GLY A N 1
ATOM 735 C CA . GLY A 1 91 ? -7.414 -2.162 -13.337 1.00 79.62 91 GLY A CA 1
ATOM 736 C C . GLY A 1 91 ? -7.580 -2.753 -11.931 1.00 79.62 91 GLY A C 1
ATOM 737 O O . GLY A 1 91 ? -8.087 -3.868 -11.775 1.00 79.62 91 GLY A O 1
ATOM 738 N N . PHE A 1 92 ? -7.134 -2.030 -10.897 1.00 84.19 92 PHE A N 1
ATOM 739 C CA . PHE A 1 92 ? -7.243 -2.475 -9.505 1.00 84.19 92 PHE A CA 1
ATOM 740 C C . PHE A 1 92 ? -8.653 -2.313 -8.923 1.00 84.19 92 PHE A C 1
ATOM 742 O O . PHE A 1 92 ? -8.929 -2.872 -7.862 1.00 84.19 92 PHE A O 1
ATOM 749 N N . ASP A 1 93 ? -9.566 -1.638 -9.623 1.00 80.69 93 ASP A N 1
ATOM 750 C CA . ASP A 1 93 ? -10.946 -1.386 -9.175 1.00 80.69 93 ASP A CA 1
ATOM 751 C C . ASP A 1 93 ? -11.699 -2.667 -8.777 1.00 80.69 93 ASP A C 1
ATOM 753 O O . ASP A 1 93 ? -12.560 -2.659 -7.900 1.00 80.69 93 ASP A O 1
ATOM 757 N N . GLN A 1 94 ? -11.351 -3.810 -9.375 1.00 81.94 94 GLN A N 1
ATOM 758 C CA . GLN A 1 94 ? -11.973 -5.091 -9.043 1.00 81.94 94 GLN A CA 1
ATOM 759 C C . GLN A 1 94 ? -11.423 -5.741 -7.761 1.00 81.94 94 GLN A C 1
ATOM 761 O O . GLN A 1 94 ? -12.102 -6.592 -7.185 1.00 81.94 94 GLN A O 1
ATOM 766 N N . PHE A 1 95 ? -10.239 -5.352 -7.284 1.00 87.25 95 PHE A N 1
ATOM 767 C CA . PHE A 1 95 ? -9.558 -5.987 -6.146 1.00 87.25 95 PHE A CA 1
ATOM 768 C C . PHE A 1 95 ? -9.650 -5.177 -4.848 1.00 87.25 95 PHE A C 1
ATOM 770 O O . PHE A 1 95 ? -9.481 -5.740 -3.767 1.00 87.25 95 PHE A O 1
ATOM 777 N N . PHE A 1 96 ? -9.965 -3.886 -4.945 1.00 91.88 96 PHE A N 1
ATOM 778 C CA . PHE A 1 96 ? -10.039 -2.962 -3.815 1.00 91.88 96 PHE A CA 1
ATOM 779 C C . PHE A 1 96 ? -11.403 -2.276 -3.761 1.00 91.88 96 PHE A C 1
ATOM 781 O O . PHE A 1 96 ? -12.064 -2.092 -4.781 1.00 91.88 96 PHE A O 1
ATOM 788 N N . THR A 1 97 ? -11.817 -1.882 -2.563 1.00 94.19 97 THR A N 1
ATOM 789 C CA . THR A 1 97 ? -12.947 -0.968 -2.367 1.00 94.19 97 THR A CA 1
ATOM 790 C C . THR A 1 97 ? -12.396 0.439 -2.176 1.00 94.19 97 THR A C 1
ATOM 792 O O . THR A 1 97 ? -11.516 0.630 -1.346 1.00 94.19 97 THR A O 1
ATOM 795 N N . PHE A 1 98 ? -12.910 1.430 -2.899 1.00 95.12 98 PHE A N 1
ATOM 796 C CA . PHE A 1 98 ? -12.449 2.817 -2.801 1.00 95.12 98 PHE A CA 1
ATOM 797 C C . PHE A 1 98 ? -13.483 3.674 -2.074 1.00 95.12 98 PHE A C 1
ATOM 799 O O . PHE A 1 98 ? -14.667 3.623 -2.401 1.00 95.12 98 PHE A O 1
ATOM 806 N N . THR A 1 99 ? -13.039 4.475 -1.109 1.00 96.88 99 THR A N 1
ATOM 807 C CA . THR A 1 99 ? -13.880 5.449 -0.399 1.00 96.88 99 THR A CA 1
ATOM 808 C C . THR A 1 99 ? -13.092 6.724 -0.118 1.00 96.88 99 THR A C 1
ATOM 810 O O . THR A 1 99 ? -11.872 6.686 0.017 1.00 96.88 99 THR A O 1
ATOM 813 N N . GLN A 1 100 ? -13.777 7.860 -0.014 1.00 96.50 100 GLN A N 1
ATOM 814 C CA . GLN A 1 100 ? -13.146 9.116 0.402 1.00 96.50 100 GLN A CA 1
ATOM 815 C C . GLN A 1 100 ? -13.146 9.316 1.924 1.00 96.50 100 GLN A C 1
ATOM 817 O O . GLN A 1 100 ? -12.432 10.172 2.446 1.00 96.50 100 GLN A O 1
ATOM 822 N N . ASN A 1 101 ? -13.944 8.527 2.647 1.00 95.38 101 ASN A N 1
ATOM 823 C CA . ASN A 1 101 ? -14.063 8.613 4.094 1.00 95.38 101 ASN A CA 1
ATOM 824 C C . ASN A 1 101 ? -14.224 7.218 4.712 1.00 95.38 101 ASN A C 1
ATOM 826 O O . ASN A 1 101 ? -14.979 6.387 4.203 1.00 95.38 101 ASN A O 1
ATOM 830 N N . ASP A 1 102 ? -13.514 6.984 5.809 1.00 97.25 102 ASP A N 1
ATOM 831 C CA . ASP A 1 102 ? -13.638 5.805 6.659 1.00 97.25 102 ASP A CA 1
ATOM 832 C C . ASP A 1 102 ? -13.161 6.180 8.065 1.00 97.25 102 ASP A C 1
ATOM 834 O O . ASP A 1 102 ? -11.979 6.446 8.275 1.00 97.25 102 ASP A O 1
ATOM 838 N N . GLU A 1 103 ? -14.069 6.214 9.040 1.00 96.44 103 GLU A N 1
ATOM 839 C CA . GLU A 1 103 ? -13.757 6.663 10.403 1.00 96.44 103 GLU A CA 1
ATOM 840 C C . GLU A 1 103 ? -12.678 5.815 11.085 1.00 96.44 103 GLU A C 1
ATOM 842 O O . GLU A 1 103 ? -12.000 6.291 11.995 1.00 96.44 103 GLU A O 1
ATOM 847 N N . ARG A 1 104 ? -12.459 4.579 10.620 1.00 96.31 104 ARG A N 1
ATOM 848 C CA . ARG A 1 104 ? -11.431 3.687 11.166 1.00 96.31 104 ARG A CA 1
ATOM 849 C C . ARG A 1 104 ? -10.014 4.203 10.928 1.00 96.31 104 ARG A C 1
ATOM 851 O O . ARG A 1 104 ? -9.104 3.744 11.608 1.00 96.31 104 ARG A O 1
ATOM 858 N N . ILE A 1 105 ? -9.809 5.159 10.013 1.00 96.44 105 ILE A N 1
ATOM 859 C CA . ILE A 1 105 ? -8.502 5.812 9.820 1.00 96.44 105 ILE A CA 1
ATOM 860 C C . ILE A 1 105 ? -8.204 6.896 10.863 1.00 96.44 105 ILE A C 1
ATOM 862 O O . ILE A 1 105 ? -7.071 7.372 10.913 1.00 96.44 105 ILE A O 1
ATOM 866 N N . ASN A 1 106 ? -9.171 7.271 11.713 1.00 95.69 106 ASN A N 1
ATOM 867 C CA . ASN A 1 106 ? -9.016 8.290 12.761 1.00 95.69 106 ASN A CA 1
ATOM 868 C C . ASN A 1 106 ? -8.224 7.766 13.973 1.00 95.69 106 ASN A C 1
ATOM 870 O O . ASN A 1 106 ? -8.601 7.938 15.132 1.00 95.69 106 ASN A O 1
ATOM 874 N N . VAL A 1 107 ? -7.106 7.106 13.697 1.00 95.44 107 VAL A N 1
ATOM 875 C CA . VAL A 1 107 ? -6.132 6.653 14.680 1.00 95.44 107 VAL A CA 1
ATOM 876 C C . VAL A 1 107 ? -5.147 7.790 14.938 1.00 95.44 107 VAL A C 1
ATOM 878 O O . VAL A 1 107 ? -4.691 8.457 14.006 1.00 95.44 107 VAL A O 1
ATOM 881 N N . LYS A 1 108 ? -4.795 8.013 16.210 1.00 95.00 108 LYS A N 1
ATOM 882 C CA . LYS A 1 108 ? -3.798 9.025 16.581 1.00 95.00 108 LYS A CA 1
ATOM 883 C C . LYS A 1 108 ? -2.475 8.751 15.870 1.00 95.00 108 LYS A C 1
ATOM 885 O O . LYS A 1 108 ? -2.013 7.612 15.841 1.00 95.00 108 LYS A O 1
ATOM 890 N N . ASP A 1 109 ? -1.842 9.795 15.342 1.00 91.06 109 ASP A N 1
ATOM 891 C CA . ASP A 1 109 ? -0.635 9.649 14.519 1.00 91.06 109 ASP A CA 1
ATOM 892 C C . ASP A 1 109 ? 0.519 8.971 15.293 1.00 91.06 109 ASP A C 1
ATOM 894 O O . ASP A 1 109 ? 1.226 8.139 14.734 1.00 91.06 109 ASP A O 1
ATOM 898 N N . GLU A 1 110 ? 0.614 9.205 16.608 1.00 93.62 110 GLU A N 1
ATOM 899 C CA . GLU A 1 110 ? 1.557 8.551 17.538 1.00 93.62 110 GLU A CA 1
ATOM 900 C C . GLU A 1 110 ? 1.374 7.028 17.686 1.00 93.62 110 GLU A C 1
ATOM 902 O O . GLU A 1 110 ? 2.282 6.331 18.128 1.00 93.62 110 GLU A O 1
ATOM 907 N N . SER A 1 111 ? 0.203 6.494 17.326 1.00 96.25 111 SER A N 1
ATOM 908 C CA . SER A 1 111 ? -0.076 5.052 17.376 1.00 96.25 111 SER A CA 1
ATOM 909 C C . SER A 1 111 ? 0.412 4.315 16.127 1.00 96.25 111 SER A C 1
ATOM 911 O O . SER A 1 111 ? 0.434 3.081 16.109 1.00 96.25 111 SER A O 1
ATOM 913 N N . PHE A 1 112 ? 0.799 5.043 15.075 1.00 96.50 112 PHE A N 1
ATOM 914 C CA . PHE A 1 112 ? 1.388 4.446 13.887 1.00 96.50 112 PHE A CA 1
ATOM 915 C C . PHE A 1 112 ? 2.850 4.084 14.135 1.00 96.50 112 PHE A C 1
ATOM 917 O O . PHE A 1 112 ? 3.650 4.877 14.623 1.00 96.50 112 PHE A O 1
ATOM 924 N N . LYS A 1 113 ? 3.213 2.874 13.726 1.00 95.19 113 LYS A N 1
ATOM 925 C CA . LYS A 1 113 ? 4.576 2.359 13.764 1.00 95.19 113 LYS A CA 1
ATOM 926 C C . LYS A 1 113 ? 5.266 2.607 12.432 1.00 95.19 113 LYS A C 1
ATOM 928 O O . LYS A 1 113 ? 4.653 2.492 11.367 1.00 95.19 113 LYS A O 1
ATOM 933 N N . GLN A 1 114 ? 6.559 2.888 12.498 1.00 91.19 114 GLN A N 1
ATOM 934 C CA . GLN A 1 114 ? 7.436 2.961 11.338 1.00 91.19 114 GLN A CA 1
ATOM 935 C C . GLN A 1 114 ? 8.342 1.727 11.301 1.00 91.19 114 GLN A C 1
ATOM 937 O O . GLN A 1 114 ? 8.669 1.150 12.337 1.00 91.19 114 GLN A O 1
ATOM 942 N N . ILE A 1 115 ? 8.710 1.290 10.098 1.00 90.06 115 ILE A N 1
ATOM 943 C CA . ILE A 1 115 ? 9.704 0.232 9.930 1.00 90.06 115 ILE A CA 1
ATOM 944 C C . ILE A 1 115 ? 11.099 0.853 9.999 1.00 90.06 115 ILE A C 1
ATOM 946 O O . ILE A 1 115 ? 11.401 1.798 9.267 1.00 90.06 115 ILE A O 1
ATOM 950 N N . GLU A 1 116 ? 11.954 0.277 10.835 1.00 83.94 116 GLU A N 1
ATOM 951 C CA . GLU A 1 116 ? 13.375 0.603 10.916 1.00 83.94 116 GLU A CA 1
ATOM 952 C C . GLU A 1 116 ? 14.187 -0.502 10.233 1.00 83.94 116 GLU A C 1
ATOM 954 O O . GLU A 1 116 ? 13.902 -1.690 10.391 1.00 83.94 116 GLU A O 1
ATOM 959 N N . ILE A 1 117 ? 15.175 -0.106 9.430 1.00 78.25 117 ILE A N 1
ATOM 960 C CA . ILE A 1 117 ? 16.077 -1.022 8.726 1.00 78.25 117 ILE A CA 1
ATOM 961 C C . ILE A 1 117 ? 17.494 -0.678 9.163 1.00 78.25 117 ILE A C 1
ATOM 963 O O . ILE A 1 117 ? 17.921 0.465 9.013 1.00 78.25 117 ILE A O 1
ATOM 967 N N . PHE A 1 118 ? 18.205 -1.671 9.692 1.00 72.56 118 PHE A N 1
ATOM 968 C CA . PHE A 1 118 ? 19.523 -1.483 10.300 1.00 72.56 118 PHE A CA 1
ATOM 969 C C . PHE A 1 118 ? 20.688 -1.892 9.381 1.00 72.56 118 PHE A C 1
ATOM 971 O O . PHE A 1 118 ? 21.827 -1.548 9.677 1.00 72.56 118 PHE A O 1
ATOM 978 N N . ASN A 1 119 ? 20.420 -2.595 8.269 1.00 77.94 119 ASN A N 1
ATOM 979 C CA . ASN A 1 119 ? 21.435 -3.083 7.327 1.00 77.94 119 ASN A CA 1
ATOM 980 C C . ASN A 1 119 ? 21.149 -2.605 5.889 1.00 77.94 119 ASN A C 1
ATOM 982 O O . ASN A 1 119 ? 20.130 -2.956 5.289 1.00 77.94 119 ASN A O 1
ATOM 986 N N . GLU A 1 120 ? 22.052 -1.789 5.344 1.00 72.31 120 GLU A N 1
ATOM 987 C CA . GLU A 1 120 ? 21.901 -1.133 4.039 1.00 72.31 120 GLU A CA 1
ATOM 988 C C . GLU A 1 120 ? 22.170 -2.073 2.854 1.00 72.31 120 GLU A C 1
ATOM 990 O O . GLU A 1 120 ? 21.454 -2.011 1.851 1.00 72.31 120 GLU A O 1
ATOM 995 N N . ASP A 1 121 ? 23.122 -2.997 2.983 1.00 73.12 121 ASP A N 1
ATOM 996 C CA . ASP A 1 121 ? 23.455 -3.951 1.920 1.00 73.12 121 ASP A CA 1
ATOM 997 C C . ASP A 1 121 ? 22.326 -4.970 1.719 1.00 73.12 121 ASP A C 1
ATOM 999 O O . ASP A 1 121 ? 21.918 -5.276 0.590 1.00 73.12 121 ASP A O 1
ATOM 1003 N N . GLU A 1 122 ? 21.740 -5.442 2.822 1.00 72.19 122 GLU A N 1
ATOM 1004 C CA . GLU A 1 122 ? 20.543 -6.284 2.782 1.00 72.19 122 GLU A CA 1
ATOM 1005 C C . GLU A 1 122 ? 19.349 -5.533 2.187 1.00 72.19 122 GLU A C 1
ATOM 1007 O O . GLU A 1 122 ? 18.578 -6.109 1.414 1.00 72.19 122 GLU A O 1
ATOM 1012 N N . ASN A 1 123 ? 19.217 -4.236 2.482 1.00 76.19 123 ASN A N 1
ATOM 1013 C CA . ASN A 1 123 ? 18.164 -3.397 1.924 1.00 76.19 123 ASN A CA 1
ATOM 1014 C C . ASN A 1 123 ? 18.280 -3.261 0.401 1.00 76.19 123 ASN A C 1
ATOM 1016 O O . ASN A 1 123 ? 17.290 -3.445 -0.308 1.00 76.19 123 ASN A O 1
ATOM 1020 N N . ALA A 1 124 ? 19.481 -2.991 -0.114 1.00 75.69 124 ALA A N 1
ATOM 1021 C CA . ALA A 1 124 ? 19.718 -2.846 -1.548 1.00 75.69 124 ALA A CA 1
ATOM 1022 C C . ALA A 1 124 ? 19.429 -4.148 -2.313 1.00 75.69 124 ALA A C 1
ATOM 1024 O O . ALA A 1 124 ? 18.746 -4.135 -3.345 1.00 75.69 124 ALA A O 1
ATOM 1025 N N . LYS A 1 125 ? 19.883 -5.291 -1.782 1.00 76.81 125 LYS A N 1
ATOM 1026 C CA . LYS A 1 125 ? 19.604 -6.606 -2.375 1.00 76.81 125 LYS A CA 1
ATOM 1027 C C . LYS A 1 125 ? 18.108 -6.927 -2.353 1.00 76.81 125 LYS A C 1
ATOM 1029 O O . LYS A 1 125 ? 17.548 -7.323 -3.377 1.00 76.81 125 LYS A O 1
ATOM 1034 N N . ALA A 1 126 ? 17.449 -6.705 -1.215 1.00 80.94 126 ALA A N 1
ATOM 1035 C CA . ALA A 1 126 ? 16.018 -6.944 -1.071 1.00 80.94 126 ALA A CA 1
ATOM 1036 C C . ALA A 1 126 ? 15.194 -6.042 -2.005 1.00 80.94 126 ALA A C 1
ATOM 1038 O O . ALA A 1 126 ? 14.230 -6.503 -2.617 1.00 80.94 126 ALA A O 1
ATOM 1039 N N . LEU A 1 127 ? 15.602 -4.782 -2.189 1.00 84.81 127 LEU A N 1
ATOM 1040 C CA . LEU A 1 127 ? 14.932 -3.835 -3.076 1.00 84.81 127 LEU A CA 1
ATOM 1041 C C . LEU A 1 127 ? 14.865 -4.343 -4.522 1.00 84.81 127 LEU A C 1
ATOM 1043 O O . LEU A 1 127 ? 13.784 -4.326 -5.113 1.00 84.81 127 LEU A O 1
ATOM 1047 N N . LYS A 1 128 ? 15.977 -4.851 -5.076 1.00 85.31 128 LYS A N 1
ATOM 1048 C CA . LYS A 1 128 ? 16.000 -5.424 -6.436 1.00 85.31 128 LYS A CA 1
ATOM 1049 C C . LYS A 1 128 ? 14.974 -6.548 -6.576 1.00 85.31 128 LYS A C 1
ATOM 1051 O O . LYS A 1 128 ? 14.209 -6.581 -7.542 1.00 85.31 128 LYS A O 1
ATOM 1056 N N . GLU A 1 129 ? 14.928 -7.451 -5.600 1.00 87.38 129 GLU A N 1
ATOM 1057 C CA . GLU A 1 129 ? 13.971 -8.555 -5.607 1.00 87.38 129 GLU A CA 1
ATOM 1058 C C . GLU A 1 129 ? 12.519 -8.084 -5.515 1.00 87.38 129 GLU A C 1
ATOM 1060 O O . GLU A 1 129 ? 11.650 -8.649 -6.183 1.00 87.38 129 GLU A O 1
ATOM 1065 N N . TYR A 1 130 ? 12.231 -7.077 -4.689 1.00 87.56 130 TYR A N 1
ATOM 1066 C CA . TYR A 1 130 ? 10.870 -6.570 -4.541 1.00 87.56 130 TYR A CA 1
ATOM 1067 C C . TYR A 1 130 ? 10.387 -5.854 -5.800 1.00 87.56 130 TYR A C 1
ATOM 1069 O O . TYR A 1 130 ? 9.277 -6.140 -6.248 1.00 87.56 130 TYR A O 1
ATOM 1077 N N . VAL A 1 131 ? 11.228 -5.024 -6.428 1.00 87.44 131 VAL A N 1
ATOM 1078 C CA . VAL A 1 131 ? 10.908 -4.393 -7.721 1.00 87.44 131 VAL A CA 1
ATOM 1079 C C . VAL A 1 131 ? 10.587 -5.464 -8.763 1.00 87.44 131 VAL A C 1
ATOM 1081 O O . VAL A 1 131 ? 9.543 -5.407 -9.417 1.00 87.44 131 VAL A O 1
ATOM 1084 N N . LEU A 1 132 ? 11.432 -6.495 -8.867 1.00 88.62 132 LEU A N 1
ATOM 1085 C CA . LEU A 1 132 ? 11.222 -7.600 -9.800 1.00 88.62 132 LEU A CA 1
ATOM 1086 C C . LEU A 1 132 ? 9.882 -8.313 -9.553 1.00 88.62 132 LEU A C 1
ATOM 1088 O O . LEU A 1 132 ? 9.125 -8.555 -10.494 1.00 88.62 132 LEU A O 1
ATOM 1092 N N . LYS A 1 133 ? 9.566 -8.638 -8.293 1.00 89.19 133 LYS A N 1
ATOM 1093 C CA . LYS A 1 133 ? 8.323 -9.334 -7.910 1.00 89.19 133 LYS A CA 1
ATOM 1094 C C . LYS A 1 133 ? 7.078 -8.468 -8.153 1.00 89.19 133 LYS A C 1
ATOM 1096 O O . LYS A 1 133 ? 6.065 -8.988 -8.627 1.00 89.19 133 LYS A O 1
ATOM 1101 N N . ALA A 1 134 ? 7.152 -7.168 -7.868 1.00 87.62 134 ALA A N 1
ATOM 1102 C CA . ALA A 1 134 ? 6.069 -6.217 -8.103 1.00 87.62 134 ALA A CA 1
ATOM 1103 C C . ALA A 1 134 ? 5.752 -6.103 -9.600 1.00 87.62 134 ALA A C 1
ATOM 1105 O O . ALA A 1 134 ? 4.623 -6.356 -10.020 1.00 87.62 134 ALA A O 1
ATOM 1106 N N . HIS A 1 135 ? 6.765 -5.838 -10.427 1.00 86.75 135 HIS A N 1
ATOM 1107 C CA . HIS A 1 135 ? 6.583 -5.724 -11.874 1.00 86.75 135 HIS A CA 1
ATOM 1108 C C . HIS A 1 135 ? 6.182 -7.050 -12.533 1.00 86.75 135 HIS A C 1
ATOM 1110 O O . HIS A 1 135 ? 5.382 -7.047 -13.467 1.00 86.75 135 HIS A O 1
ATOM 1116 N N . ALA A 1 136 ? 6.661 -8.195 -12.035 1.00 87.56 136 ALA A N 1
ATOM 1117 C CA . ALA A 1 136 ? 6.204 -9.502 -12.508 1.00 87.56 136 ALA A CA 1
ATOM 1118 C C . ALA A 1 136 ? 4.715 -9.740 -12.207 1.00 87.56 136 ALA A C 1
ATOM 1120 O O . ALA A 1 136 ? 4.022 -10.367 -13.007 1.00 87.56 136 ALA A O 1
ATOM 1121 N N . THR A 1 137 ? 4.216 -9.233 -11.075 1.00 87.56 137 THR A N 1
ATOM 1122 C CA . THR A 1 137 ? 2.788 -9.291 -10.729 1.00 87.56 137 THR A CA 1
ATOM 1123 C C . THR A 1 137 ? 1.973 -8.438 -11.697 1.00 87.56 137 THR A C 1
ATOM 1125 O O . THR A 1 137 ? 1.042 -8.951 -12.314 1.00 87.56 137 THR A O 1
ATOM 1128 N N . LEU A 1 138 ? 2.382 -7.186 -11.919 1.00 87.12 138 LEU A N 1
ATOM 1129 C CA . LEU A 1 138 ? 1.717 -6.292 -12.873 1.00 87.12 138 LEU A CA 1
ATOM 1130 C C . LEU A 1 138 ? 1.742 -6.840 -14.305 1.00 87.12 138 LEU A C 1
ATOM 1132 O O . LEU A 1 138 ? 0.721 -6.826 -14.980 1.00 87.12 138 LEU A O 1
ATOM 1136 N N . SER A 1 139 ? 2.862 -7.420 -14.743 1.00 85.88 139 SER A N 1
ATOM 1137 C CA . SER A 1 139 ? 2.988 -8.026 -16.080 1.00 85.88 139 SER A CA 1
ATOM 1138 C C . SER A 1 139 ? 1.999 -9.174 -16.304 1.00 85.88 139 SER A C 1
ATOM 1140 O O . SER A 1 139 ? 1.502 -9.357 -17.410 1.00 85.88 139 SER A O 1
ATOM 1142 N N . LYS A 1 140 ? 1.711 -9.968 -15.263 1.00 85.00 140 LYS A N 1
ATOM 1143 C CA . LYS A 1 140 ? 0.715 -11.050 -15.341 1.00 85.00 140 LYS A CA 1
ATOM 1144 C C . LYS A 1 140 ? -0.710 -10.510 -15.414 1.00 85.00 140 LYS A C 1
ATOM 1146 O O . LYS A 1 140 ? -1.546 -11.121 -16.069 1.00 85.00 140 LYS A O 1
ATOM 1151 N N . MET A 1 141 ? -0.979 -9.393 -14.740 1.00 82.62 141 MET A N 1
ATOM 1152 C CA . MET A 1 141 ? -2.280 -8.721 -14.781 1.00 82.62 141 MET A CA 1
ATOM 1153 C C . MET A 1 141 ? -2.516 -7.990 -16.108 1.00 82.62 141 MET A C 1
ATOM 1155 O O . MET A 1 141 ? -3.642 -7.960 -16.593 1.00 82.62 141 MET A O 1
ATOM 1159 N N . HIS A 1 142 ? -1.453 -7.453 -16.712 1.00 82.75 142 HIS A N 1
ATOM 1160 C CA . HIS A 1 142 ? -1.485 -6.700 -17.966 1.00 82.75 142 HIS A CA 1
ATOM 1161 C C . HIS A 1 142 ? -0.582 -7.351 -19.021 1.00 82.75 142 HIS A C 1
ATOM 1163 O O . HIS A 1 142 ? 0.455 -6.792 -19.379 1.00 82.75 142 HIS A O 1
ATOM 1169 N N . PRO A 1 143 ? -0.955 -8.522 -19.570 1.00 79.44 143 PRO A N 1
ATOM 1170 C CA . PRO A 1 143 ? -0.110 -9.239 -20.526 1.00 79.44 143 PRO A CA 1
ATOM 1171 C C . PRO A 1 143 ? 0.137 -8.468 -21.830 1.00 79.44 143 PRO A C 1
ATOM 1173 O O . PRO A 1 143 ? 1.064 -8.815 -22.557 1.00 79.44 143 PRO A O 1
ATOM 1176 N N . GLN A 1 144 ? -0.663 -7.439 -22.124 1.00 82.06 144 GLN A N 1
ATOM 1177 C CA . GLN A 1 144 ? -0.517 -6.578 -23.302 1.00 82.06 144 GLN A CA 1
ATOM 1178 C C . GLN A 1 144 ? 0.348 -5.328 -23.048 1.00 82.06 144 GLN A C 1
ATOM 1180 O O . GLN A 1 144 ? 0.675 -4.624 -23.996 1.00 82.06 144 GLN A O 1
ATOM 1185 N N . ASP A 1 145 ? 0.725 -5.039 -21.796 1.00 81.38 145 ASP A N 1
ATOM 1186 C CA . ASP A 1 145 ? 1.584 -3.899 -21.457 1.00 81.38 145 ASP A CA 1
ATOM 1187 C C . ASP A 1 145 ? 3.042 -4.359 -21.309 1.00 81.38 145 ASP A C 1
ATOM 1189 O O . ASP A 1 145 ? 3.446 -4.971 -20.314 1.00 81.38 145 ASP A O 1
ATOM 1193 N N . ASP A 1 146 ? 3.850 -4.067 -22.326 1.00 82.00 146 ASP A N 1
ATOM 1194 C CA . ASP A 1 146 ? 5.257 -4.464 -22.360 1.00 82.00 146 ASP A CA 1
ATOM 1195 C C . ASP A 1 146 ? 6.149 -3.628 -21.430 1.00 82.00 146 ASP A 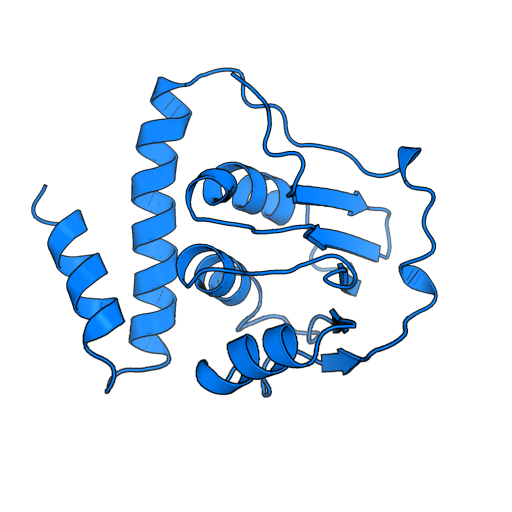C 1
ATOM 1197 O O . ASP A 1 146 ? 7.264 -4.054 -21.112 1.00 82.00 146 ASP A O 1
ATOM 1201 N N . SER A 1 147 ? 5.677 -2.483 -20.920 1.00 81.25 147 SER A N 1
ATOM 1202 C CA . SER A 1 147 ? 6.478 -1.629 -20.033 1.00 81.25 147 SER A CA 1
ATOM 1203 C C . SER A 1 147 ? 6.874 -2.364 -18.747 1.00 81.25 147 SER A C 1
ATOM 1205 O O . SER A 1 147 ? 8.031 -2.300 -18.318 1.00 81.25 147 SER A O 1
ATOM 1207 N N . PHE A 1 148 ? 5.964 -3.160 -18.173 1.00 81.38 148 PHE A N 1
ATOM 1208 C CA . PHE A 1 148 ? 6.248 -3.959 -16.981 1.00 81.38 148 PHE A CA 1
ATOM 1209 C C . PHE A 1 148 ? 7.186 -5.138 -17.276 1.00 81.38 148 PHE A C 1
ATOM 1211 O O . PHE A 1 148 ? 8.065 -5.436 -16.460 1.00 81.38 148 PHE A O 1
ATOM 1218 N N . LYS A 1 149 ? 7.063 -5.764 -18.455 1.00 78.69 149 LYS A N 1
ATOM 1219 C CA . LYS A 1 149 ? 7.931 -6.874 -18.888 1.00 78.69 149 LYS A CA 1
ATOM 1220 C C . LYS A 1 149 ? 9.367 -6.410 -19.112 1.00 78.69 149 LYS A C 1
ATOM 1222 O O . LYS A 1 149 ? 10.306 -7.115 -18.740 1.00 78.69 149 LYS A O 1
ATOM 1227 N N . ASN A 1 150 ? 9.538 -5.211 -19.666 1.00 79.38 150 ASN A N 1
ATOM 1228 C CA . ASN A 1 150 ? 10.849 -4.620 -19.917 1.00 79.38 150 ASN A CA 1
ATOM 1229 C C . ASN A 1 150 ? 11.637 -4.430 -18.616 1.00 79.38 150 ASN A C 1
ATOM 1231 O O . ASN A 1 150 ? 12.797 -4.833 -18.541 1.00 79.38 150 ASN A O 1
ATOM 1235 N N . VAL A 1 151 ? 10.998 -3.918 -17.558 1.00 76.31 151 VAL A N 1
ATOM 1236 C CA . VAL A 1 151 ? 11.635 -3.783 -16.233 1.00 76.31 151 VAL A CA 1
ATOM 1237 C C . VAL A 1 151 ? 12.039 -5.148 -15.663 1.00 76.31 151 VAL A C 1
ATOM 1239 O O . VAL A 1 151 ? 13.144 -5.299 -15.143 1.00 76.31 151 VAL A O 1
ATOM 1242 N N . VAL A 1 152 ? 11.188 -6.171 -15.804 1.00 80.94 152 VAL A N 1
ATOM 1243 C CA . VAL A 1 152 ? 11.488 -7.543 -15.351 1.00 80.94 152 VAL A CA 1
ATOM 1244 C C . VAL A 1 152 ? 12.707 -8.120 -16.074 1.00 80.94 152 VAL A C 1
ATOM 1246 O O . VAL A 1 152 ? 13.552 -8.739 -15.429 1.00 80.94 152 VAL A O 1
ATOM 1249 N N . LYS A 1 153 ? 12.809 -7.923 -17.393 1.00 80.50 153 LYS A N 1
ATOM 1250 C CA . LYS A 1 153 ? 13.938 -8.403 -18.201 1.00 80.50 153 LYS A CA 1
ATOM 1251 C C . LYS A 1 153 ? 15.247 -7.720 -17.792 1.00 80.50 153 LYS A C 1
ATOM 1253 O O . LYS A 1 153 ? 16.202 -8.399 -17.434 1.00 80.50 153 LYS A O 1
ATOM 1258 N N . LEU A 1 154 ? 15.245 -6.387 -17.717 1.00 82.25 154 LEU A N 1
ATOM 1259 C CA . LEU A 1 154 ? 16.417 -5.589 -17.331 1.00 82.25 154 LEU A CA 1
ATOM 1260 C C . LEU A 1 154 ? 16.998 -5.974 -15.963 1.00 82.25 154 LEU A C 1
ATOM 1262 O O . LEU A 1 154 ? 18.207 -5.889 -15.760 1.00 82.25 154 LEU A O 1
ATOM 1266 N N . LEU A 1 155 ? 16.147 -6.370 -15.014 1.00 79.19 155 LEU A N 1
ATOM 1267 C CA . LEU A 1 155 ? 16.578 -6.755 -13.669 1.00 79.19 155 LEU A CA 1
ATOM 1268 C C . LEU A 1 155 ? 17.036 -8.215 -13.552 1.00 79.19 155 LEU A C 1
ATOM 1270 O O . LEU A 1 155 ? 17.729 -8.529 -12.585 1.00 79.19 155 LEU A O 1
ATOM 1274 N N . LYS A 1 156 ? 16.653 -9.093 -14.490 1.00 77.81 156 LYS A N 1
ATOM 1275 C CA . LYS A 1 156 ? 17.113 -10.493 -14.553 1.00 77.81 156 LYS A CA 1
ATOM 1276 C C . LYS A 1 156 ? 18.454 -10.646 -15.265 1.00 77.81 156 LYS A C 1
ATOM 1278 O O . LYS A 1 156 ? 19.208 -11.543 -14.912 1.00 77.81 156 LYS A O 1
ATOM 1283 N N . ASP A 1 157 ? 18.739 -9.768 -16.222 1.00 69.44 157 ASP A N 1
ATOM 1284 C CA . ASP A 1 157 ? 19.953 -9.813 -17.049 1.00 69.44 157 ASP A CA 1
ATOM 1285 C C . ASP A 1 157 ? 21.181 -9.162 -16.356 1.00 69.44 157 ASP A C 1
ATOM 1287 O O . ASP A 1 157 ? 22.214 -8.942 -16.986 1.00 69.44 157 ASP A O 1
ATOM 1291 N N . LYS A 1 158 ? 21.075 -8.848 -15.056 1.00 50.56 158 LYS A N 1
ATOM 1292 C CA . LYS A 1 158 ? 22.129 -8.314 -14.173 1.00 50.56 158 LYS A CA 1
ATOM 1293 C C . LYS A 1 158 ? 22.237 -9.154 -12.912 1.00 50.56 158 LYS A C 1
ATOM 1295 O O . LYS A 1 158 ? 23.324 -9.155 -12.309 1.00 50.56 158 LYS A O 1
#

pLDDT: mean 88.2, std 8.73, range [50.38, 98.19]

Foldseek 3Di:
DDFPPQWWWFDDPAAIETHGAEADELLCLVQLLVSLVVDDLRYAYEYECQHYDYDDLLSVLLVCLSFVPRPDQHEYAYQDVVVVVVCVVLVCPVRHHYDPDDCVVVDDPVNIDGDDDDDDVVSVVVSLVSSLNSLVSSCVSCVPDCVSVVSNVVSVVD

Sequence (158 aa):
MQACQQVRYYKDNALFILKLSGSVRFTCTHYLELALKQVNKKNDIIFDMTS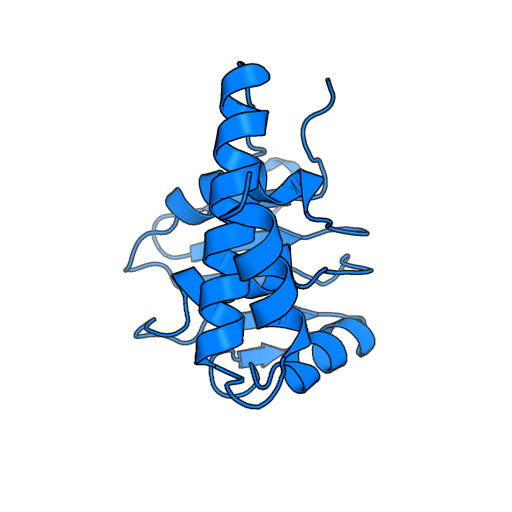AKYLDSTIMGSIAKHFLQAKKKPIVVYKDEDIKLMFSKIGFDQFFTFTQNDERINVKDESFKQIEIFNEDENAKALKEYVLKAHATLSKMHPQDDSFKNVVKLLKDK

Radius of gyration: 15.19 Å; chains: 1; bounding box: 38×26×41 Å